Protein AF-A0AB73HXL3-F1 (afdb_monomer_lite)

Secondary structure (DSSP, 8-state):
-HHHHHHHHHHHHHHHHHHHHHHHHHHHHHHHHTT------HHHHHHHHHIIIIIHHHHHHHHHHHHHH-GGGHHHHHHHHHHHHHHHHHHHS-TTSTT--HHHHHHHHHHHHHHHHHHHHHHHHHHHHHHHHHHHHHH--

pLDDT: mean 83.86, std 10.93, range [50.44, 95.06]

Radius of gyration: 18.02 Å; chains: 1; bounding box: 45×29×57 Å

Sequence (141 aa):
MLLRNGLQVVLLGGLSSLALLVFYGVGHELALQQGRHLRGGVAWGLLVSALQLGWFPLLVLLQNAGALLWPLRRLQLALGSMVLFALPLLIFAPPWGNWSHPYRSAYLLCCAAAGIALSYAGQVLLQHWHTRRSGDRYMAS

Structure (mmCIF, N/CA/C/O backbone):
data_AF-A0AB73HXL3-F1
#
_entry.id   AF-A0AB73HXL3-F1
#
loop_
_atom_site.group_PDB
_atom_site.id
_atom_site.type_symbol
_atom_site.label_atom_id
_atom_site.label_alt_id
_atom_site.label_comp_id
_atom_site.label_asym_id
_atom_site.label_entity_id
_atom_site.label_seq_id
_atom_site.pdbx_PDB_ins_code
_atom_site.Cartn_x
_atom_site.Cartn_y
_atom_site.Cartn_z
_atom_site.occupancy
_atom_site.B_iso_or_equiv
_atom_site.auth_seq_id
_atom_site.auth_comp_id
_atom_site.auth_asym_id
_atom_site.auth_atom_id
_atom_site.pdbx_PDB_model_num
ATOM 1 N N . MET A 1 1 ? -6.906 -0.171 26.919 1.00 61.88 1 MET A N 1
ATOM 2 C CA . MET A 1 1 ? -7.517 -0.086 25.566 1.00 61.88 1 MET A CA 1
ATOM 3 C C . MET A 1 1 ? -6.553 0.477 24.521 1.00 61.88 1 MET A C 1
ATOM 5 O O . MET A 1 1 ? -6.415 -0.151 23.481 1.00 61.88 1 MET A O 1
ATOM 9 N N . LEU A 1 2 ? -5.835 1.572 24.808 1.00 68.69 2 LEU A N 1
ATOM 10 C CA . LEU A 1 2 ? -4.842 2.184 23.903 1.00 68.69 2 LEU A CA 1
ATOM 11 C C . LEU A 1 2 ? -3.769 1.216 23.371 1.00 68.69 2 LEU A C 1
ATOM 13 O O . LEU A 1 2 ? -3.595 1.129 22.162 1.00 68.69 2 LEU A O 1
ATOM 17 N N . LEU A 1 3 ? -3.126 0.428 24.242 1.00 78.75 3 LEU A N 1
ATOM 18 C CA . LEU A 1 3 ? -2.085 -0.530 23.832 1.00 78.75 3 LEU A CA 1
ATOM 19 C C . LEU A 1 3 ? -2.607 -1.598 22.850 1.00 78.75 3 LEU A C 1
ATOM 21 O O . LEU A 1 3 ? -1.955 -1.910 21.860 1.00 78.75 3 LEU A O 1
ATOM 25 N N . ARG A 1 4 ? -3.818 -2.123 23.091 1.00 81.44 4 ARG A N 1
ATOM 26 C CA . ARG A 1 4 ? -4.448 -3.138 22.228 1.00 81.44 4 ARG A CA 1
ATOM 27 C C . ARG A 1 4 ? -4.781 -2.571 20.850 1.00 81.44 4 ARG A C 1
ATOM 29 O O . ARG A 1 4 ? -4.521 -3.221 19.845 1.00 81.44 4 ARG A O 1
ATOM 36 N N . ASN A 1 5 ? -5.338 -1.363 20.814 1.00 82.81 5 ASN A N 1
ATOM 37 C CA . ASN A 1 5 ? -5.719 -0.703 19.569 1.00 82.81 5 ASN A CA 1
ATOM 38 C C . ASN A 1 5 ? -4.478 -0.286 18.765 1.00 82.81 5 ASN A C 1
ATOM 40 O O . ASN A 1 5 ? -4.446 -0.480 17.554 1.00 82.81 5 ASN A O 1
ATOM 44 N N . GLY A 1 6 ? -3.432 0.209 19.436 1.00 83.69 6 GLY A N 1
ATOM 45 C CA . GLY A 1 6 ? -2.146 0.516 18.808 1.00 83.69 6 GLY A CA 1
ATOM 46 C C . GLY A 1 6 ? -1.488 -0.724 18.201 1.00 83.69 6 GLY A C 1
ATOM 47 O O . GLY A 1 6 ? -1.073 -0.697 17.046 1.00 83.69 6 GLY A O 1
ATOM 48 N N . LEU A 1 7 ? -1.481 -1.847 18.925 1.00 88.12 7 LEU A N 1
ATOM 49 C CA . LEU A 1 7 ? -0.954 -3.110 18.408 1.00 88.12 7 LEU A CA 1
ATOM 50 C C . LEU A 1 7 ? -1.737 -3.603 17.180 1.00 88.12 7 LEU A C 1
ATOM 52 O O . LEU A 1 7 ? -1.132 -4.043 16.208 1.00 88.12 7 LEU A O 1
ATOM 56 N N . GLN A 1 8 ? -3.069 -3.490 17.183 1.00 86.69 8 GLN A N 1
ATOM 57 C CA . GLN A 1 8 ? -3.902 -3.848 16.027 1.00 86.69 8 GLN A CA 1
ATOM 58 C C . GLN A 1 8 ? -3.576 -2.998 14.791 1.00 86.69 8 GLN A C 1
ATOM 60 O O . GLN A 1 8 ? -3.467 -3.540 13.692 1.00 86.69 8 GLN A O 1
ATOM 65 N N . VAL A 1 9 ? -3.382 -1.688 14.969 1.00 88.62 9 VAL A N 1
ATOM 66 C CA . VAL A 1 9 ? -2.995 -0.761 13.892 1.00 88.62 9 VAL A CA 1
ATOM 67 C C . VAL A 1 9 ? -1.672 -1.177 13.259 1.00 88.62 9 VAL A C 1
ATOM 69 O O . VAL A 1 9 ? -1.582 -1.254 12.031 1.00 88.62 9 VAL A O 1
ATOM 72 N N . VAL A 1 10 ? -0.675 -1.484 14.093 1.00 90.12 10 VAL A N 1
ATOM 73 C CA . VAL A 1 10 ? 0.665 -1.880 13.646 1.00 90.12 10 VAL A CA 1
ATOM 74 C C . VAL A 1 10 ? 0.645 -3.252 12.981 1.00 90.12 10 VAL A C 1
ATOM 76 O O . VAL A 1 10 ? 1.227 -3.403 11.914 1.00 90.12 10 VAL A O 1
ATOM 79 N N . LEU A 1 11 ? -0.055 -4.241 13.546 1.00 91.56 11 LEU A N 1
ATOM 80 C CA . LEU A 1 11 ? -0.125 -5.588 12.970 1.00 91.56 11 LEU A CA 1
ATOM 81 C C . LEU A 1 11 ? -0.829 -5.596 11.611 1.00 91.56 11 LEU A C 1
ATOM 83 O O . LEU A 1 11 ? -0.308 -6.173 10.661 1.00 91.56 11 LEU A O 1
ATOM 87 N N . LEU A 1 12 ? -1.980 -4.927 11.490 1.00 89.56 12 LEU A N 1
ATOM 88 C CA . LEU A 1 12 ? -2.684 -4.816 10.209 1.00 89.56 12 LEU A CA 1
ATOM 89 C C . LEU A 1 12 ? -1.864 -4.031 9.180 1.00 89.56 12 LEU A C 1
ATOM 91 O O . LEU A 1 12 ? -1.809 -4.421 8.015 1.00 89.56 12 LEU A O 1
ATOM 95 N N . GLY A 1 13 ? -1.191 -2.960 9.612 1.00 88.88 13 GLY A N 1
ATOM 96 C CA . GLY A 1 13 ? -0.298 -2.181 8.754 1.00 88.88 13 GLY A CA 1
ATOM 97 C C . GLY A 1 13 ? 0.909 -2.984 8.277 1.00 88.88 13 GLY A C 1
ATOM 98 O O . GLY A 1 13 ? 1.241 -2.963 7.091 1.00 88.88 13 GLY A O 1
ATOM 99 N N . GLY A 1 14 ? 1.517 -3.756 9.176 1.00 89.81 14 GLY A N 1
ATOM 100 C CA . GLY A 1 14 ? 2.623 -4.657 8.874 1.00 89.81 14 GLY A CA 1
ATOM 101 C C . GLY A 1 14 ? 2.216 -5.761 7.902 1.00 89.81 14 GLY A C 1
ATOM 102 O O . GLY A 1 14 ? 2.892 -5.960 6.899 1.00 89.81 14 GLY A O 1
ATOM 103 N N . LEU A 1 15 ? 1.078 -6.423 8.135 1.00 92.25 15 LEU A N 1
ATOM 104 C CA . LEU A 1 15 ? 0.545 -7.458 7.238 1.00 92.25 15 LEU A CA 1
ATOM 105 C C . LEU A 1 15 ? 0.236 -6.910 5.843 1.00 92.25 15 LEU A C 1
ATOM 107 O O . LEU A 1 15 ? 0.570 -7.540 4.846 1.00 92.25 15 LEU A O 1
ATOM 111 N N . SER A 1 16 ? -0.363 -5.724 5.769 1.00 90.81 16 SER A N 1
ATOM 112 C CA . SER A 1 16 ? -0.634 -5.036 4.507 1.00 90.81 16 SER A CA 1
ATOM 113 C C . SER A 1 16 ? 0.655 -4.700 3.747 1.00 90.81 16 SER A C 1
ATOM 115 O O . SER A 1 16 ? 0.750 -4.940 2.544 1.00 90.81 16 SER A O 1
ATOM 117 N N . SER A 1 17 ? 1.675 -4.205 4.454 1.00 89.94 17 SER A N 1
ATOM 118 C CA . SER A 1 17 ? 2.981 -3.861 3.871 1.00 89.94 17 SER A CA 1
ATOM 119 C C . SER A 1 17 ? 3.738 -5.103 3.396 1.00 89.94 17 SER A C 1
ATOM 121 O O . SER A 1 17 ? 4.309 -5.106 2.307 1.00 89.94 17 SER A O 1
ATOM 123 N N . LEU A 1 18 ? 3.685 -6.190 4.171 1.00 91.94 18 LEU A N 1
ATOM 124 C CA . LEU A 1 18 ? 4.212 -7.492 3.767 1.00 91.94 18 LEU A CA 1
ATOM 125 C C . LEU A 1 18 ? 3.490 -8.028 2.532 1.00 91.94 18 LEU A C 1
ATOM 127 O O . LEU A 1 18 ? 4.147 -8.505 1.612 1.00 91.94 18 LEU A O 1
ATOM 131 N N . ALA A 1 19 ? 2.161 -7.915 2.474 1.00 91.06 19 ALA A N 1
ATOM 132 C CA . ALA A 1 19 ? 1.388 -8.342 1.313 1.00 91.06 19 ALA A CA 1
ATOM 133 C C . ALA A 1 19 ? 1.807 -7.578 0.050 1.00 91.06 19 ALA A C 1
ATOM 135 O O . ALA A 1 19 ? 2.033 -8.200 -0.985 1.00 91.06 19 ALA A O 1
ATOM 136 N N . LEU A 1 20 ? 1.993 -6.255 0.137 1.00 91.31 20 LEU A N 1
ATOM 137 C CA . LEU A 1 20 ? 2.521 -5.455 -0.972 1.00 91.31 20 LEU A CA 1
ATOM 138 C C . LEU A 1 20 ? 3.892 -5.968 -1.432 1.00 91.31 20 LEU A C 1
ATOM 140 O O . LEU A 1 20 ? 4.097 -6.169 -2.629 1.00 91.31 20 LEU A O 1
ATOM 144 N N . LEU A 1 21 ? 4.816 -6.177 -0.492 1.00 90.31 21 LEU A N 1
ATOM 145 C CA . LEU A 1 21 ? 6.190 -6.587 -0.785 1.00 90.31 21 LEU A CA 1
ATOM 146 C C . LEU A 1 21 ? 6.239 -7.979 -1.430 1.00 90.31 21 LEU A C 1
ATOM 148 O O . LEU A 1 21 ? 6.911 -8.169 -2.443 1.00 90.31 21 LEU A O 1
ATOM 152 N N . VAL A 1 22 ? 5.466 -8.928 -0.897 1.00 91.31 22 VAL A N 1
ATOM 153 C CA . VAL A 1 22 ? 5.365 -10.295 -1.422 1.00 91.31 22 VAL A CA 1
ATOM 154 C C . VAL A 1 22 ? 4.682 -10.311 -2.785 1.00 91.31 22 VAL A C 1
ATOM 156 O O . VAL A 1 22 ? 5.239 -10.868 -3.725 1.00 91.31 22 VAL A O 1
ATOM 159 N N . PHE A 1 23 ? 3.511 -9.686 -2.939 1.00 89.94 23 PHE A N 1
ATOM 160 C CA . PHE A 1 23 ? 2.806 -9.679 -4.224 1.00 89.94 23 PHE A CA 1
ATOM 161 C C . PHE A 1 23 ? 3.627 -8.996 -5.308 1.00 89.94 23 PHE A C 1
ATOM 163 O O . PHE A 1 23 ? 3.747 -9.523 -6.416 1.00 89.94 23 PHE A O 1
ATOM 170 N N . TYR A 1 24 ? 4.250 -7.861 -4.995 1.00 87.44 24 TYR A N 1
ATOM 171 C CA . TYR A 1 24 ? 5.100 -7.192 -5.965 1.00 87.44 24 TYR A CA 1
ATOM 172 C C . TYR A 1 24 ? 6.320 -8.049 -6.336 1.00 87.44 24 TYR A C 1
ATOM 174 O O . TYR A 1 24 ? 6.628 -8.180 -7.521 1.00 87.44 24 TYR A O 1
ATOM 182 N N . GLY A 1 25 ? 6.966 -8.683 -5.350 1.00 85.31 25 GLY A N 1
ATOM 183 C CA . GLY A 1 25 ? 8.099 -9.587 -5.564 1.00 85.31 25 GLY A CA 1
ATOM 184 C C . GLY A 1 25 ? 7.748 -10.801 -6.427 1.00 85.31 25 GLY A C 1
ATOM 185 O O . GLY A 1 25 ? 8.419 -11.058 -7.422 1.00 85.31 25 GLY A O 1
ATOM 186 N N . VAL A 1 26 ? 6.650 -11.499 -6.120 1.00 86.44 26 VAL A N 1
ATOM 187 C CA . VAL A 1 26 ? 6.189 -12.662 -6.900 1.00 86.44 26 VAL A CA 1
ATOM 188 C C . VAL A 1 26 ? 5.871 -12.269 -8.342 1.00 86.44 26 VAL A C 1
ATOM 190 O O . VAL A 1 26 ? 6.271 -12.963 -9.273 1.00 86.44 26 VAL A O 1
ATOM 193 N N . GLY A 1 27 ? 5.202 -11.133 -8.556 1.00 81.06 27 GLY A N 1
ATOM 194 C CA . GLY A 1 27 ? 4.944 -10.645 -9.913 1.00 81.06 27 GLY A CA 1
ATOM 195 C C . GLY A 1 27 ? 6.215 -10.293 -10.673 1.00 81.06 27 GLY A C 1
ATOM 196 O O . GLY A 1 27 ? 6.287 -10.522 -11.880 1.00 81.06 27 GLY A O 1
ATOM 197 N N . HIS A 1 28 ? 7.225 -9.771 -9.972 1.00 80.62 28 HIS A N 1
ATOM 198 C CA . HIS A 1 28 ? 8.533 -9.502 -10.556 1.00 80.62 28 HIS A CA 1
ATOM 199 C C . HIS A 1 28 ? 9.195 -10.779 -11.082 1.00 80.62 28 HIS A C 1
ATOM 201 O O . HIS A 1 28 ? 9.606 -10.813 -12.242 1.00 80.62 28 HIS A O 1
ATOM 207 N N . GLU A 1 29 ? 9.234 -11.829 -10.261 1.00 82.81 29 GLU A N 1
ATOM 208 C CA . GLU A 1 29 ? 9.793 -13.136 -10.627 1.00 82.81 29 GLU A CA 1
ATOM 209 C C . GLU A 1 29 ? 9.021 -13.794 -11.779 1.00 82.81 29 GLU A C 1
ATOM 211 O O . GLU A 1 29 ? 9.618 -14.250 -12.753 1.00 82.81 29 GLU A O 1
ATOM 216 N N . LEU A 1 30 ? 7.685 -13.771 -11.735 1.00 80.81 30 LEU A N 1
ATOM 217 C CA . LEU A 1 30 ? 6.849 -14.326 -12.805 1.00 80.81 30 LEU A CA 1
ATOM 218 C C . LEU A 1 30 ? 7.058 -13.605 -14.142 1.00 80.81 30 LEU A C 1
ATOM 220 O O . LEU A 1 30 ? 7.118 -14.244 -15.192 1.00 80.81 30 LEU A O 1
ATOM 224 N N . ALA A 1 31 ? 7.196 -12.279 -14.133 1.00 78.12 31 ALA A N 1
ATOM 225 C CA . ALA A 1 31 ? 7.465 -11.544 -15.365 1.00 78.12 31 ALA A CA 1
ATOM 226 C C . ALA A 1 31 ? 8.864 -11.832 -15.915 1.00 78.12 31 ALA A C 1
ATOM 228 O O . ALA A 1 31 ? 9.011 -11.961 -17.131 1.00 78.12 31 ALA A O 1
ATOM 229 N N . LEU A 1 32 ? 9.868 -11.977 -15.040 1.00 78.12 32 LEU A N 1
ATOM 230 C CA . LEU A 1 32 ? 11.217 -12.387 -15.435 1.00 78.12 32 LEU A CA 1
ATOM 231 C C . LEU A 1 32 ? 11.192 -13.753 -16.128 1.00 78.12 32 LEU A C 1
ATOM 233 O O . LEU A 1 32 ? 11.778 -13.895 -17.199 1.00 78.12 32 LEU A O 1
ATOM 237 N N . GLN A 1 33 ? 10.454 -14.721 -15.579 1.00 82.00 33 GLN A N 1
ATOM 238 C CA . GLN A 1 33 ? 10.268 -16.039 -16.199 1.00 82.00 33 GLN A CA 1
ATOM 239 C C . GLN A 1 33 ? 9.586 -15.962 -17.573 1.00 82.00 33 GLN A C 1
ATOM 241 O O . GLN A 1 33 ? 9.891 -16.754 -18.458 1.00 82.00 33 GLN A O 1
ATOM 246 N N . GLN A 1 34 ? 8.700 -14.986 -17.784 1.00 79.19 34 GLN A N 1
ATOM 247 C CA . GLN A 1 34 ? 8.028 -14.746 -19.066 1.00 79.19 34 GLN A CA 1
ATOM 248 C C . GLN A 1 34 ? 8.849 -13.884 -20.045 1.00 79.19 34 GLN A C 1
ATOM 250 O O . GLN A 1 34 ? 8.318 -13.443 -21.066 1.00 79.19 34 GLN A O 1
ATOM 255 N N . GLY A 1 35 ? 10.116 -13.582 -19.738 1.00 68.25 35 GLY A N 1
ATOM 256 C CA . GLY A 1 35 ? 10.963 -12.708 -20.559 1.00 68.25 35 GLY A CA 1
ATOM 257 C C . GLY A 1 35 ? 10.495 -11.248 -20.590 1.00 68.25 35 GLY A C 1
ATOM 258 O O . GLY A 1 35 ? 10.970 -10.451 -21.399 1.00 68.25 35 GLY A O 1
ATOM 259 N N . ARG A 1 36 ? 9.558 -10.865 -19.715 1.00 67.31 36 ARG A N 1
ATOM 260 C CA . ARG A 1 36 ? 9.092 -9.487 -19.577 1.00 67.31 36 ARG A CA 1
ATOM 261 C C . ARG A 1 36 ? 9.942 -8.766 -18.546 1.00 67.31 36 ARG A C 1
ATOM 263 O O . ARG A 1 36 ? 9.920 -9.062 -17.354 1.00 67.31 36 ARG A O 1
ATOM 270 N N . HIS A 1 37 ? 10.638 -7.726 -18.984 1.00 62.91 37 HIS A N 1
ATOM 271 C CA . HIS A 1 37 ? 11.336 -6.847 -18.059 1.00 62.91 37 HIS A CA 1
ATOM 272 C C . HIS A 1 37 ? 10.329 -5.963 -17.307 1.00 62.91 37 HIS A C 1
ATOM 274 O O . HIS A 1 37 ? 9.924 -4.911 -17.791 1.00 62.91 37 HIS A O 1
ATOM 280 N N . LEU A 1 38 ? 9.956 -6.347 -16.081 1.00 58.44 38 LEU A N 1
ATOM 281 C CA . LEU A 1 38 ? 9.388 -5.420 -15.085 1.00 58.44 38 LEU A CA 1
ATOM 282 C C . LEU A 1 38 ? 10.473 -4.509 -14.470 1.00 58.44 38 LEU A C 1
ATOM 284 O O . LEU A 1 38 ? 10.155 -3.566 -13.746 1.00 58.44 38 LEU A O 1
ATOM 288 N N . ARG A 1 39 ? 11.758 -4.772 -14.757 1.00 59.72 39 ARG A N 1
ATOM 289 C CA . ARG A 1 39 ? 12.892 -3.945 -14.328 1.00 59.72 39 ARG A CA 1
ATOM 290 C C . ARG A 1 39 ? 12.870 -2.610 -15.071 1.00 59.72 39 ARG A C 1
ATOM 292 O O . ARG A 1 39 ? 13.208 -2.528 -16.248 1.00 59.72 39 ARG A O 1
ATOM 299 N N . GLY A 1 40 ? 12.444 -1.560 -14.378 1.00 62.78 40 GLY A N 1
ATOM 300 C CA . GLY A 1 40 ? 12.870 -0.207 -14.722 1.00 62.78 40 GLY A CA 1
ATOM 301 C C . GLY A 1 40 ? 14.331 -0.004 -14.339 1.00 62.78 40 GLY A C 1
ATOM 302 O O . GLY A 1 40 ? 14.886 -0.789 -13.571 1.00 62.78 40 GLY A O 1
ATOM 303 N N . GLY A 1 41 ? 14.959 1.033 -14.893 1.00 75.06 41 GLY A N 1
ATOM 304 C CA . GLY A 1 41 ? 16.302 1.429 -14.475 1.00 75.06 41 GLY A CA 1
ATOM 305 C C . GLY A 1 41 ? 16.367 1.750 -12.976 1.00 75.06 41 GLY A C 1
ATOM 306 O O . GLY A 1 41 ? 15.355 1.743 -12.273 1.00 75.06 41 GLY A O 1
ATOM 307 N N . VAL A 1 42 ? 17.559 2.088 -12.487 1.00 77.75 42 VAL A N 1
ATOM 308 C CA . VAL A 1 42 ? 17.828 2.354 -11.059 1.00 77.75 42 VAL A CA 1
ATOM 309 C C . VAL A 1 42 ? 16.815 3.325 -10.432 1.00 77.75 42 VAL A C 1
ATOM 311 O O . VAL A 1 42 ? 16.336 3.082 -9.327 1.00 77.75 42 VAL A O 1
ATOM 314 N N . ALA A 1 43 ? 16.407 4.365 -11.167 1.00 80.88 43 ALA A N 1
ATOM 315 C CA . ALA A 1 43 ? 15.404 5.334 -10.720 1.00 80.88 43 ALA A CA 1
ATOM 316 C C . ALA A 1 43 ? 14.035 4.705 -10.383 1.00 80.88 43 ALA A C 1
ATOM 318 O O . ALA A 1 43 ? 13.416 5.075 -9.389 1.00 80.88 43 ALA A O 1
ATOM 319 N N . TRP A 1 44 ? 13.578 3.716 -11.162 1.00 83.56 44 TRP A N 1
ATOM 320 C CA . TRP A 1 44 ? 12.340 2.984 -10.871 1.00 83.56 44 TRP A CA 1
ATOM 321 C C . TRP A 1 44 ? 12.484 2.116 -9.623 1.00 83.56 44 TRP A C 1
ATOM 323 O O . TRP A 1 44 ? 11.585 2.091 -8.791 1.00 83.56 44 TRP A O 1
ATOM 333 N N . GLY A 1 45 ? 13.626 1.439 -9.470 1.00 83.44 45 GLY A N 1
ATOM 334 C CA . GLY A 1 45 ? 13.919 0.653 -8.271 1.00 83.44 45 GLY A CA 1
ATOM 335 C C . GLY A 1 45 ? 13.891 1.508 -7.004 1.00 83.44 45 GLY A C 1
ATOM 336 O O . GLY A 1 45 ? 13.238 1.139 -6.033 1.00 83.44 45 GLY A O 1
ATOM 337 N N . LEU A 1 46 ? 14.521 2.685 -7.036 1.00 86.81 46 LEU A N 1
ATOM 338 C CA . LEU A 1 46 ? 14.501 3.636 -5.920 1.00 86.81 46 LEU A CA 1
ATOM 339 C C . LEU A 1 46 ? 13.089 4.146 -5.614 1.00 86.81 46 LEU A C 1
ATOM 341 O O . LEU A 1 46 ? 12.702 4.180 -4.447 1.00 86.81 46 LEU A O 1
ATOM 345 N N . LEU A 1 47 ? 12.308 4.489 -6.645 1.00 88.44 47 LEU A N 1
ATOM 346 C CA . LEU A 1 47 ? 10.919 4.924 -6.482 1.00 88.44 47 LEU A CA 1
ATOM 347 C C . LEU A 1 47 ? 10.065 3.829 -5.828 1.00 88.44 47 LEU A C 1
ATOM 349 O O . LEU A 1 47 ? 9.356 4.097 -4.861 1.00 88.44 47 LEU A O 1
ATOM 353 N N . VAL A 1 48 ? 10.158 2.591 -6.318 1.00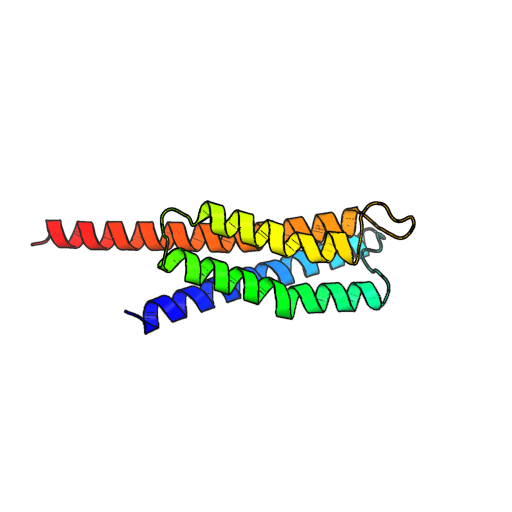 88.81 48 VAL A N 1
ATOM 354 C CA . VAL A 1 48 ? 9.420 1.446 -5.768 1.00 88.81 48 VAL A CA 1
ATOM 355 C C . VAL A 1 48 ? 9.824 1.184 -4.319 1.00 88.81 48 VAL A C 1
ATOM 357 O O . VAL A 1 48 ? 8.945 1.038 -3.475 1.00 88.81 48 VAL A O 1
ATOM 360 N N . SER A 1 49 ? 11.120 1.196 -4.001 1.00 90.38 49 SER A N 1
ATOM 361 C CA . SER A 1 49 ? 11.607 1.007 -2.629 1.00 90.38 49 SER A CA 1
ATOM 362 C C . SER A 1 49 ? 11.114 2.103 -1.684 1.00 90.38 49 SER A C 1
ATOM 364 O O . SER A 1 49 ? 10.638 1.798 -0.591 1.00 90.38 49 SER A O 1
ATOM 366 N N . ALA A 1 50 ? 11.157 3.373 -2.102 1.00 92.19 50 ALA A N 1
ATOM 367 C CA . ALA A 1 50 ? 10.637 4.490 -1.313 1.00 92.19 50 ALA A CA 1
ATOM 368 C C . ALA A 1 50 ? 9.123 4.360 -1.063 1.00 92.19 50 ALA A C 1
ATOM 370 O O . ALA A 1 50 ? 8.639 4.621 0.043 1.00 92.19 50 ALA A O 1
ATOM 371 N N . LEU A 1 51 ? 8.377 3.899 -2.070 1.00 91.94 51 LEU A N 1
ATOM 372 C CA . LEU A 1 51 ? 6.943 3.654 -1.954 1.00 91.94 51 LEU A CA 1
ATOM 373 C C . LEU A 1 51 ? 6.622 2.465 -1.043 1.00 91.94 51 LEU A C 1
ATOM 375 O O . LEU A 1 51 ? 5.718 2.574 -0.223 1.00 91.94 51 LEU A O 1
ATOM 379 N N . GLN A 1 52 ? 7.352 1.356 -1.151 1.00 90.25 52 GLN A N 1
ATOM 380 C CA . GLN A 1 52 ? 7.092 0.129 -0.390 1.00 90.25 52 GLN A CA 1
ATOM 381 C C . GLN A 1 52 ? 7.530 0.215 1.072 1.00 90.25 52 GLN A C 1
ATOM 383 O O . GLN A 1 52 ? 6.831 -0.296 1.941 1.00 90.25 52 GLN A O 1
ATOM 388 N N . LEU A 1 53 ? 8.678 0.840 1.347 1.00 90.25 53 LEU A N 1
ATOM 389 C CA . LEU A 1 53 ? 9.273 0.872 2.688 1.00 90.25 53 LEU A CA 1
ATOM 390 C C . LEU A 1 53 ? 8.915 2.135 3.475 1.00 90.25 53 LEU A C 1
ATOM 392 O O . LEU A 1 53 ? 8.977 2.123 4.701 1.00 90.25 53 LEU A O 1
ATOM 396 N N . GLY A 1 54 ? 8.546 3.219 2.789 1.00 91.56 54 GLY A N 1
ATOM 397 C CA . GLY A 1 54 ? 8.218 4.498 3.417 1.00 91.56 54 GLY A CA 1
ATOM 398 C C . GLY A 1 54 ? 6.748 4.866 3.265 1.00 91.56 54 GLY A C 1
ATOM 399 O O . GLY A 1 54 ? 5.993 4.880 4.237 1.00 91.56 54 GLY A O 1
ATOM 400 N N . TRP A 1 55 ? 6.337 5.174 2.033 1.00 94.00 55 TRP A N 1
ATOM 401 C CA . TRP A 1 55 ? 5.041 5.809 1.773 1.00 94.00 55 TRP A CA 1
ATOM 402 C C . TRP A 1 55 ? 3.847 4.904 2.087 1.00 94.00 55 TRP A C 1
ATOM 404 O O . TRP A 1 55 ? 2.925 5.307 2.793 1.00 94.00 55 TRP A O 1
ATOM 414 N N . PHE A 1 56 ? 3.865 3.665 1.599 1.00 94.50 56 PHE A N 1
ATOM 415 C CA . PHE A 1 56 ? 2.765 2.726 1.782 1.00 94.50 56 PHE A CA 1
ATOM 416 C C . PHE A 1 56 ? 2.531 2.352 3.255 1.00 94.50 56 PHE A C 1
ATOM 418 O O . PHE A 1 56 ? 1.395 2.502 3.710 1.00 94.50 56 PHE A O 1
ATOM 425 N N . PRO A 1 57 ? 3.553 1.953 4.043 1.00 93.56 57 PRO A N 1
ATOM 426 C CA . PRO A 1 57 ? 3.365 1.666 5.464 1.00 93.56 57 PRO A CA 1
ATOM 427 C C . PRO A 1 57 ? 2.784 2.859 6.226 1.00 93.56 57 PRO A C 1
ATOM 429 O O . PRO A 1 57 ? 1.867 2.687 7.029 1.00 93.56 57 PRO A O 1
ATOM 432 N N . LEU A 1 58 ? 3.258 4.077 5.936 1.00 94.50 58 LEU A N 1
ATOM 433 C CA . LEU A 1 58 ? 2.738 5.306 6.537 1.00 94.50 58 LEU A CA 1
ATOM 434 C C . LEU A 1 58 ? 1.249 5.503 6.221 1.00 94.50 58 LEU A C 1
ATOM 436 O O . LEU A 1 58 ? 0.453 5.746 7.128 1.00 94.50 58 LEU A O 1
ATOM 440 N N . LEU A 1 59 ? 0.853 5.351 4.955 1.00 94.62 59 LEU A N 1
ATOM 441 C CA . LEU A 1 59 ? -0.543 5.488 4.539 1.00 94.62 59 LEU A CA 1
ATOM 442 C C . LEU A 1 59 ? -1.454 4.453 5.201 1.00 94.62 59 LEU A C 1
ATOM 444 O O . LEU A 1 59 ? -2.539 4.805 5.665 1.00 94.62 59 LEU A O 1
ATOM 448 N N . VAL A 1 60 ? -1.022 3.194 5.288 1.00 93.44 60 VAL A N 1
ATOM 449 C CA . VAL A 1 60 ? -1.824 2.143 5.927 1.00 93.44 60 VAL A CA 1
ATOM 450 C C . VAL A 1 60 ? -1.917 2.363 7.439 1.00 93.44 60 VAL A C 1
ATOM 452 O O . VAL A 1 60 ? -2.985 2.164 8.019 1.00 93.44 60 VAL A O 1
ATOM 455 N N . LEU A 1 61 ? -0.851 2.833 8.093 1.00 93.62 61 LEU A N 1
ATOM 456 C CA . LEU A 1 61 ? -0.897 3.211 9.508 1.00 93.62 61 LEU A CA 1
ATOM 457 C C . LEU A 1 61 ? -1.883 4.357 9.752 1.00 93.62 61 LEU A C 1
ATOM 459 O O . LEU A 1 61 ? -2.703 4.260 10.665 1.00 93.62 61 LEU A O 1
ATOM 463 N N . LEU A 1 62 ? -1.859 5.401 8.920 1.00 93.56 62 LEU A N 1
ATOM 464 C CA . LEU A 1 62 ? -2.804 6.519 9.002 1.00 93.56 62 LEU A CA 1
ATOM 465 C C . LEU A 1 62 ? -4.244 6.072 8.733 1.00 93.56 62 LEU A C 1
ATOM 467 O O . LEU A 1 62 ? -5.151 6.464 9.466 1.00 93.56 62 LEU A O 1
ATOM 471 N N . GLN A 1 63 ? -4.462 5.204 7.743 1.00 93.25 63 GLN A N 1
ATOM 472 C CA . GLN A 1 63 ? -5.764 4.590 7.477 1.00 93.25 63 GLN A CA 1
ATOM 473 C C . GLN A 1 63 ? -6.264 3.802 8.695 1.00 93.25 63 GLN A C 1
ATOM 475 O O . GLN A 1 63 ? -7.425 3.931 9.083 1.00 93.25 63 GLN A O 1
ATOM 480 N N . ASN A 1 64 ? -5.403 2.989 9.307 1.00 92.12 64 ASN A N 1
ATOM 481 C CA . ASN A 1 64 ? -5.742 2.163 10.463 1.00 92.12 64 ASN A CA 1
ATOM 482 C C . ASN A 1 64 ? -6.006 3.007 11.714 1.00 92.12 64 ASN A C 1
ATOM 484 O O . ASN A 1 64 ? -6.979 2.761 12.423 1.00 92.12 64 ASN A O 1
ATOM 488 N N . ALA A 1 65 ? -5.191 4.030 11.966 1.00 91.62 65 ALA A N 1
ATOM 489 C CA . ALA A 1 65 ? -5.402 4.970 13.062 1.00 91.62 65 ALA A CA 1
ATOM 490 C C . ALA A 1 65 ? -6.691 5.783 12.859 1.00 91.62 65 ALA A C 1
ATOM 492 O O . ALA A 1 65 ? -7.518 5.885 13.765 1.00 91.62 65 ALA A O 1
ATOM 493 N N . GLY A 1 66 ? -6.917 6.292 11.647 1.00 90.44 66 GLY A N 1
ATOM 494 C CA . GLY A 1 66 ? -8.137 7.009 11.284 1.00 90.44 66 GLY A CA 1
ATOM 495 C C . GLY A 1 66 ? -9.390 6.141 11.407 1.00 90.44 66 GLY A C 1
ATOM 496 O O . GLY A 1 66 ? -10.427 6.627 11.845 1.00 90.44 66 GLY A O 1
ATOM 497 N N . ALA A 1 67 ? -9.300 4.845 11.103 1.00 89.56 67 ALA A N 1
ATOM 498 C CA . ALA A 1 67 ? -10.405 3.897 11.244 1.00 89.56 67 ALA A CA 1
ATOM 499 C C . ALA A 1 67 ? -10.849 3.667 12.699 1.00 89.56 67 ALA A C 1
ATOM 501 O O . ALA A 1 67 ? -12.002 3.276 12.926 1.00 89.56 67 ALA A O 1
ATOM 502 N N . LEU A 1 68 ? -9.954 3.899 13.668 1.00 87.12 68 LEU A N 1
ATOM 503 C CA . LEU A 1 68 ? -10.279 3.885 15.096 1.00 87.12 68 LEU A CA 1
ATOM 504 C C . LEU A 1 68 ? -11.030 5.154 15.515 1.00 87.12 68 LEU A C 1
ATOM 506 O O . LEU A 1 68 ? -11.957 5.064 16.315 1.00 87.12 68 LEU A O 1
ATOM 510 N N . LEU A 1 69 ? -10.639 6.312 14.975 1.00 88.44 69 LEU A N 1
ATOM 511 C CA . LEU A 1 69 ? -11.251 7.610 15.284 1.00 88.44 69 LEU A CA 1
ATOM 512 C C . LEU A 1 69 ? -12.601 7.799 14.576 1.00 88.44 69 LEU A C 1
ATOM 514 O O . LEU A 1 69 ? -13.547 8.318 15.162 1.00 88.44 69 LEU A O 1
ATOM 518 N N . TRP A 1 70 ? -12.709 7.341 13.326 1.00 88.06 70 TRP A N 1
ATOM 519 C CA . TRP A 1 70 ? -13.884 7.513 12.471 1.00 88.06 70 TRP A CA 1
ATOM 520 C C . TRP A 1 70 ? -14.327 6.180 11.851 1.00 88.06 70 TRP A C 1
ATOM 522 O O . TRP A 1 70 ? -14.119 5.940 10.656 1.00 88.06 70 TRP A O 1
ATOM 532 N N . PRO A 1 71 ? -14.993 5.302 12.623 1.00 83.94 71 PRO A N 1
ATOM 533 C CA . PRO A 1 71 ? -15.366 3.967 12.157 1.00 83.94 71 PRO A CA 1
ATOM 534 C C . PRO A 1 71 ? -16.337 3.978 10.965 1.00 83.94 71 PRO A C 1
ATOM 536 O O . PRO A 1 71 ? -16.304 3.066 10.144 1.00 83.94 71 PRO A O 1
ATOM 539 N N . LEU A 1 72 ? -17.152 5.026 10.816 1.00 88.06 72 LEU A N 1
ATOM 540 C CA . LEU A 1 72 ? -18.075 5.183 9.684 1.00 88.06 72 LEU A CA 1
ATOM 541 C C . LEU A 1 72 ? -17.366 5.583 8.378 1.00 88.06 72 LEU A C 1
ATOM 543 O O . LEU A 1 72 ? -17.915 5.393 7.297 1.00 88.06 72 LEU A O 1
ATOM 547 N N . ARG A 1 73 ? -16.138 6.118 8.452 1.00 90.81 73 ARG A N 1
ATOM 548 C CA . ARG A 1 73 ? -15.379 6.625 7.293 1.00 90.81 73 ARG A CA 1
ATOM 549 C C . ARG A 1 73 ? -14.268 5.683 6.826 1.00 90.81 73 ARG A C 1
ATOM 551 O O . ARG A 1 73 ? -13.449 6.069 6.001 1.00 90.81 73 ARG A O 1
ATOM 558 N N . ARG A 1 74 ? -14.237 4.434 7.299 1.00 89.62 74 ARG A N 1
ATOM 559 C CA . ARG A 1 74 ? -13.185 3.451 6.961 1.00 89.62 74 ARG A CA 1
ATOM 560 C C . ARG A 1 74 ? -12.985 3.254 5.463 1.00 89.62 74 ARG A C 1
ATOM 562 O O . ARG A 1 74 ? -11.850 3.211 5.003 1.00 89.62 74 ARG A O 1
ATOM 569 N N . LEU A 1 75 ? -14.083 3.177 4.711 1.00 90.94 75 LEU A N 1
ATOM 570 C CA . LEU A 1 75 ? -14.029 3.047 3.257 1.00 90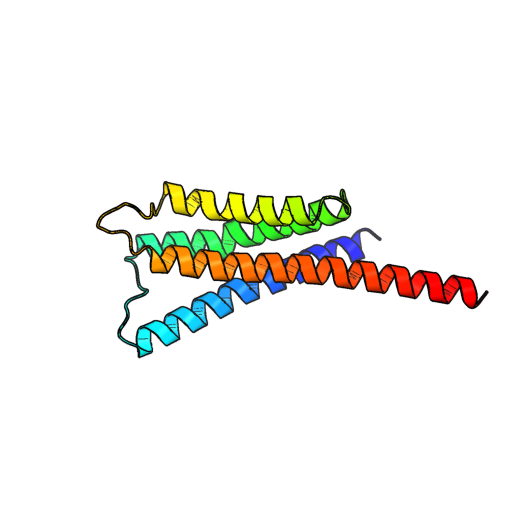.94 75 LEU A CA 1
ATOM 571 C C . LEU A 1 75 ? -13.426 4.300 2.606 1.00 90.94 75 LEU A C 1
ATOM 573 O O . LEU A 1 75 ? -12.560 4.186 1.748 1.00 90.94 75 LEU A O 1
ATOM 577 N N . GLN A 1 76 ? -13.832 5.493 3.051 1.00 93.81 76 GLN A N 1
ATOM 578 C CA . GLN A 1 76 ? -13.288 6.760 2.549 1.00 93.81 76 GLN A CA 1
ATOM 579 C C . GLN A 1 76 ? -11.793 6.894 2.857 1.00 93.81 76 GLN A C 1
ATOM 581 O O . GLN A 1 76 ? -11.040 7.364 2.014 1.00 93.81 76 GLN A O 1
ATOM 586 N N . LEU A 1 77 ? -11.352 6.435 4.032 1.00 92.25 77 LEU A N 1
ATOM 587 C CA . LEU A 1 77 ? -9.938 6.405 4.409 1.00 92.25 77 LEU A CA 1
ATOM 588 C C . LEU A 1 77 ? -9.130 5.425 3.547 1.00 92.25 77 LEU A C 1
ATOM 590 O O . LEU A 1 77 ? -8.016 5.757 3.161 1.00 92.25 77 LEU A O 1
ATOM 594 N N . ALA A 1 78 ? -9.689 4.257 3.213 1.00 91.56 78 ALA A N 1
ATOM 595 C CA . ALA A 1 78 ? -9.052 3.284 2.320 1.00 91.56 78 ALA A CA 1
ATOM 596 C C . ALA A 1 78 ? -8.973 3.784 0.865 1.00 91.56 78 ALA A C 1
ATOM 598 O O . ALA A 1 78 ? -7.961 3.623 0.190 1.00 91.56 78 ALA A O 1
ATOM 599 N N . LEU A 1 79 ? -10.025 4.440 0.372 1.00 93.56 79 LEU A N 1
ATOM 600 C CA . LEU A 1 79 ? -9.994 5.077 -0.946 1.00 93.56 79 LEU A CA 1
ATOM 601 C C . LEU A 1 79 ? -9.012 6.255 -0.963 1.00 93.56 79 LEU A C 1
ATOM 603 O O . LEU A 1 79 ? -8.240 6.401 -1.906 1.00 93.56 79 LEU A O 1
ATOM 607 N N . GLY A 1 80 ? -8.995 7.059 0.101 1.00 94.81 80 GLY A N 1
ATOM 608 C CA . GLY A 1 80 ? -8.062 8.170 0.266 1.00 94.81 80 GLY A CA 1
ATOM 609 C C . GLY A 1 80 ? -6.606 7.710 0.296 1.00 94.81 80 GLY A C 1
ATOM 610 O O . GLY A 1 80 ? -5.780 8.290 -0.404 1.00 94.81 80 GLY A O 1
ATOM 611 N N . SER A 1 81 ? -6.285 6.641 1.034 1.00 93.69 81 SER A N 1
ATOM 612 C CA . SER A 1 81 ? -4.932 6.069 1.050 1.00 93.69 81 SER A CA 1
ATOM 613 C C . SER A 1 81 ? -4.525 5.552 -0.328 1.00 93.69 81 SER A C 1
ATOM 615 O O . SER A 1 81 ? -3.400 5.799 -0.757 1.00 93.69 81 SER A O 1
ATOM 617 N N . MET A 1 82 ? -5.445 4.934 -1.073 1.00 94.31 82 MET A N 1
ATOM 618 C CA . MET A 1 82 ? -5.185 4.487 -2.442 1.00 94.31 82 MET A CA 1
ATOM 619 C C . MET A 1 82 ? -4.899 5.657 -3.395 1.00 94.31 82 MET A C 1
ATOM 621 O O . MET A 1 82 ? -3.939 5.611 -4.164 1.00 94.31 82 MET A O 1
ATOM 625 N N . VAL A 1 83 ? -5.686 6.735 -3.322 1.00 94.19 83 VAL A N 1
ATOM 626 C CA . VAL A 1 83 ? -5.460 7.948 -4.127 1.00 94.19 83 VAL A CA 1
ATOM 627 C C . VAL A 1 83 ? -4.111 8.582 -3.783 1.00 94.19 83 VAL A C 1
ATOM 629 O O . VAL A 1 83 ? -3.326 8.881 -4.681 1.00 94.19 83 VAL A O 1
ATOM 632 N N . LEU A 1 84 ? -3.798 8.729 -2.493 1.00 95.06 84 LEU A N 1
ATOM 633 C CA . LEU A 1 84 ? -2.517 9.276 -2.035 1.00 95.06 84 LEU A CA 1
ATOM 634 C C . LEU A 1 84 ? -1.326 8.395 -2.430 1.00 95.06 84 LEU A C 1
ATOM 636 O O . LEU A 1 84 ? -0.240 8.911 -2.688 1.00 95.06 84 LEU A O 1
ATOM 640 N N . PHE A 1 85 ? -1.511 7.078 -2.507 1.00 93.38 85 PHE A N 1
ATOM 641 C CA . PHE A 1 85 ? -0.489 6.167 -3.013 1.00 93.38 85 PHE A CA 1
ATOM 642 C C . PHE A 1 85 ? -0.277 6.316 -4.528 1.00 93.38 85 PHE A C 1
ATOM 644 O O . PHE A 1 85 ? 0.848 6.185 -5.009 1.00 93.38 85 PHE A O 1
ATOM 651 N N . ALA A 1 86 ? -1.329 6.628 -5.287 1.00 91.94 86 ALA A N 1
ATOM 652 C CA . ALA A 1 86 ? -1.244 6.817 -6.732 1.00 91.94 86 ALA A CA 1
ATOM 653 C C . ALA A 1 86 ? -0.573 8.141 -7.144 1.00 91.94 86 ALA A C 1
ATOM 655 O O . ALA A 1 86 ? 0.050 8.200 -8.204 1.00 91.94 86 ALA A O 1
ATOM 656 N N . LEU A 1 87 ? -0.656 9.192 -6.318 1.00 91.94 87 LEU A N 1
ATOM 657 C CA . LEU A 1 87 ? -0.117 10.521 -6.644 1.00 91.94 87 LEU A CA 1
ATOM 658 C C . LEU A 1 87 ? 1.383 10.521 -7.000 1.00 91.94 87 LEU A C 1
ATOM 660 O O . LEU A 1 87 ? 1.722 11.042 -8.064 1.00 91.94 87 LEU A O 1
ATOM 664 N N . PRO A 1 88 ? 2.293 9.918 -6.207 1.00 88.44 88 PRO A N 1
ATOM 665 C CA . PRO A 1 88 ? 3.704 9.846 -6.583 1.00 88.44 88 PRO A CA 1
ATOM 666 C C . PRO A 1 88 ? 3.934 9.148 -7.925 1.00 88.44 88 PRO A C 1
ATOM 668 O O . PRO A 1 88 ? 4.818 9.546 -8.677 1.00 88.44 88 PRO A O 1
ATOM 671 N N . LEU A 1 89 ? 3.133 8.130 -8.257 1.00 86.19 89 LEU A N 1
ATOM 672 C CA . LEU A 1 89 ? 3.251 7.434 -9.537 1.00 86.19 89 LEU A CA 1
ATOM 673 C C . LEU A 1 89 ? 2.825 8.329 -10.700 1.00 86.19 89 LEU A C 1
ATOM 675 O O . LEU A 1 89 ? 3.492 8.329 -11.726 1.00 86.19 89 LEU A O 1
ATOM 679 N N . LEU A 1 90 ? 1.779 9.138 -10.535 1.00 84.69 90 LEU A N 1
ATOM 680 C CA . LEU A 1 90 ? 1.363 10.102 -11.557 1.00 84.69 90 LEU A CA 1
ATOM 681 C C . LEU A 1 90 ? 2.405 11.207 -11.783 1.00 84.69 90 LEU A C 1
ATOM 683 O O . LEU A 1 90 ? 2.578 11.647 -12.916 1.00 84.69 90 LEU A O 1
ATOM 687 N N . ILE A 1 91 ? 3.104 11.636 -10.727 1.00 85.00 91 ILE A N 1
ATOM 688 C CA . ILE A 1 91 ? 4.094 12.722 -10.787 1.00 85.00 91 ILE A CA 1
ATOM 689 C C . ILE A 1 91 ? 5.444 12.224 -11.319 1.00 85.00 91 ILE A C 1
ATOM 691 O O . ILE A 1 91 ? 6.011 12.821 -12.231 1.00 85.00 91 ILE A O 1
ATOM 695 N N . PHE A 1 92 ? 5.972 11.135 -10.751 1.00 82.00 92 PHE A N 1
ATOM 696 C CA . PHE A 1 92 ? 7.341 10.667 -11.009 1.00 82.00 92 PHE A CA 1
ATOM 697 C C . PHE A 1 92 ? 7.429 9.545 -12.047 1.00 82.00 92 PHE A C 1
ATOM 699 O O . PHE A 1 92 ? 8.511 9.271 -12.564 1.00 82.00 92 PHE A O 1
ATOM 706 N N . ALA A 1 93 ? 6.314 8.886 -12.359 1.00 75.75 93 ALA A N 1
ATOM 707 C CA . ALA A 1 93 ? 6.245 7.815 -13.349 1.00 75.75 93 ALA A CA 1
ATOM 708 C C . ALA A 1 93 ? 4.977 7.930 -14.220 1.00 75.75 93 ALA A C 1
ATOM 710 O O . ALA A 1 93 ? 4.189 6.977 -14.288 1.00 75.75 93 ALA A O 1
ATOM 711 N N . PRO A 1 94 ? 4.755 9.088 -14.878 1.00 73.06 94 PRO A N 1
ATOM 712 C CA . PRO A 1 94 ? 3.520 9.355 -15.599 1.00 73.06 94 PRO A CA 1
ATOM 713 C C . PRO A 1 94 ? 3.284 8.296 -16.687 1.00 73.06 94 PRO A C 1
ATOM 715 O O . PRO A 1 94 ? 4.203 7.999 -17.453 1.00 73.06 94 PRO A O 1
ATOM 718 N N . PRO A 1 95 ? 2.058 7.755 -16.813 1.00 66.81 95 PRO A N 1
ATOM 719 C CA . PRO A 1 95 ? 1.738 6.669 -17.746 1.00 66.81 95 PRO A CA 1
ATOM 720 C C . PRO A 1 95 ? 1.725 7.093 -19.225 1.00 66.81 95 PRO A C 1
ATOM 722 O O . PRO A 1 95 ? 1.466 6.265 -20.094 1.00 66.81 95 PRO A O 1
ATOM 725 N N . TRP A 1 96 ? 1.967 8.375 -19.512 1.00 68.69 96 TRP A N 1
ATOM 726 C CA . TRP A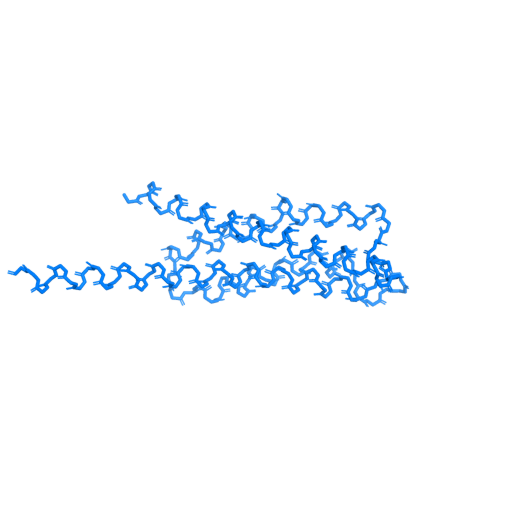 1 96 ? 1.918 8.959 -20.857 1.00 68.69 96 TRP A CA 1
ATOM 727 C C . TRP A 1 96 ? 3.303 9.238 -21.455 1.00 68.69 96 TRP A C 1
ATOM 729 O O . TRP A 1 96 ? 3.402 9.738 -22.572 1.00 68.69 96 TRP A O 1
ATOM 739 N N . GLY A 1 97 ? 4.388 8.952 -20.728 1.00 60.25 97 GLY A N 1
ATOM 740 C CA . GLY A 1 97 ? 5.743 9.124 -21.254 1.00 60.25 97 GLY A CA 1
ATOM 741 C C . GLY A 1 97 ? 6.149 7.969 -22.175 1.00 60.25 97 GLY A C 1
ATOM 742 O O . GLY A 1 97 ? 5.868 6.815 -21.860 1.00 60.25 97 GLY A O 1
ATOM 743 N N . ASN A 1 98 ? 6.907 8.241 -23.244 1.00 57.75 98 ASN A N 1
ATOM 744 C CA . ASN A 1 98 ? 7.471 7.209 -24.144 1.00 57.75 98 ASN A CA 1
ATOM 745 C C . ASN A 1 98 ? 8.363 6.166 -23.435 1.00 57.75 98 ASN A C 1
ATOM 747 O O . ASN A 1 98 ? 8.627 5.097 -23.974 1.00 57.75 98 ASN A O 1
ATOM 751 N N . TRP A 1 99 ? 8.825 6.480 -22.225 1.00 54.34 99 TRP A N 1
ATOM 752 C CA . TRP A 1 99 ? 9.665 5.633 -21.370 1.00 54.34 99 TRP A CA 1
ATOM 753 C C . TRP A 1 99 ? 8.852 4.930 -20.274 1.00 54.34 99 TRP A C 1
ATOM 755 O O . TRP A 1 99 ? 9.383 4.138 -19.492 1.00 54.34 99 TRP A O 1
ATOM 765 N N . SER A 1 100 ? 7.563 5.261 -20.178 1.00 57.75 100 SER A N 1
ATOM 766 C CA . SER A 1 100 ? 6.660 4.719 -19.182 1.00 57.75 100 SER A CA 1
ATOM 767 C C . SER A 1 100 ? 6.156 3.367 -19.659 1.00 57.75 100 SER A C 1
ATOM 769 O O . SER A 1 100 ? 5.648 3.196 -20.764 1.00 57.75 100 SER A O 1
ATOM 771 N N . HIS A 1 101 ? 6.332 2.370 -18.810 1.00 70.00 101 HIS A N 1
ATOM 772 C CA . HIS A 1 101 ? 5.723 1.071 -19.000 1.00 70.00 101 HIS A CA 1
ATOM 773 C C . HIS A 1 101 ? 4.469 1.048 -18.122 1.00 70.00 101 HIS A C 1
ATOM 775 O O . HIS A 1 101 ? 4.582 0.696 -16.945 1.00 70.00 101 HIS A O 1
ATOM 781 N N . PRO A 1 102 ? 3.288 1.446 -18.642 1.00 71.56 102 PRO A N 1
ATOM 782 C CA . PRO A 1 102 ? 2.083 1.664 -17.833 1.00 71.56 102 PRO A CA 1
ATOM 783 C C . PRO A 1 102 ? 1.638 0.404 -17.084 1.00 71.56 102 PRO A C 1
ATOM 785 O O . PRO A 1 102 ? 1.041 0.484 -16.015 1.00 71.56 102 PRO A O 1
ATOM 788 N N . TYR A 1 103 ? 2.001 -0.779 -17.586 1.00 76.81 103 TYR A N 1
ATOM 789 C CA . TYR A 1 103 ? 1.754 -2.043 -16.898 1.00 76.81 103 TYR A CA 1
ATOM 790 C C . TYR A 1 103 ? 2.515 -2.173 -15.564 1.00 76.81 103 TYR A C 1
ATOM 792 O O . TYR A 1 103 ? 2.040 -2.865 -14.670 1.00 76.81 103 TYR A O 1
ATOM 800 N N . ARG A 1 104 ? 3.668 -1.507 -15.387 1.00 80.50 104 ARG A N 1
ATOM 801 C CA . ARG A 1 104 ? 4.465 -1.555 -14.144 1.00 80.50 104 ARG A CA 1
ATOM 802 C C . ARG A 1 104 ? 3.808 -0.762 -13.024 1.00 80.50 104 ARG A C 1
ATOM 804 O O . ARG A 1 104 ? 3.692 -1.258 -11.905 1.00 80.50 104 ARG A O 1
ATOM 811 N N . SER A 1 105 ? 3.372 0.458 -13.334 1.00 83.75 105 SER A N 1
ATOM 812 C CA . SER A 1 105 ? 2.639 1.304 -12.392 1.00 83.75 105 SER A CA 1
ATOM 813 C C . SER A 1 105 ? 1.268 0.711 -12.084 1.00 83.75 105 SER A C 1
ATOM 815 O O . SER A 1 105 ? 0.903 0.640 -10.915 1.00 83.75 105 SER A O 1
ATOM 817 N N . ALA A 1 106 ? 0.556 0.189 -13.088 1.00 86.81 106 ALA A N 1
ATOM 818 C CA . ALA A 1 106 ? -0.705 -0.521 -12.883 1.00 86.81 106 ALA A CA 1
ATOM 819 C C . ALA A 1 106 ? -0.539 -1.738 -11.960 1.00 86.81 106 ALA A C 1
ATOM 821 O O . ALA A 1 106 ? -1.311 -1.894 -11.019 1.00 86.81 106 ALA A O 1
ATOM 822 N N . TYR A 1 107 ? 0.498 -2.558 -12.166 1.00 88.19 107 TYR A N 1
ATOM 823 C CA . TYR A 1 107 ? 0.761 -3.710 -11.303 1.00 88.19 107 TYR A CA 1
ATOM 824 C C . TYR A 1 107 ? 1.036 -3.295 -9.852 1.00 88.19 107 TYR A C 1
ATOM 826 O O . TYR A 1 107 ? 0.421 -3.827 -8.929 1.00 88.19 107 TYR A O 1
ATOM 834 N N . LEU A 1 108 ? 1.897 -2.293 -9.643 1.00 89.44 108 LEU A N 1
ATOM 835 C CA . LEU A 1 108 ? 2.189 -1.770 -8.307 1.00 89.44 108 LEU A CA 1
ATOM 836 C C . LEU A 1 108 ? 0.933 -1.201 -7.624 1.00 89.44 108 LEU A C 1
ATOM 838 O O . LEU A 1 108 ? 0.723 -1.443 -6.437 1.00 89.44 108 LEU A O 1
ATOM 842 N N . LEU A 1 109 ? 0.080 -0.493 -8.372 1.00 91.56 109 LEU A N 1
ATOM 843 C CA . LEU A 1 109 ? -1.213 -0.003 -7.890 1.00 91.56 109 LEU A CA 1
ATOM 844 C C . LEU A 1 109 ? -2.142 -1.157 -7.497 1.00 91.56 109 LEU A C 1
ATOM 846 O O . LEU A 1 109 ? -2.762 -1.092 -6.440 1.00 91.56 109 LEU A O 1
ATOM 850 N N . CYS A 1 110 ? -2.216 -2.229 -8.287 1.00 91.94 110 CYS A N 1
ATOM 851 C CA . CYS A 1 110 ? -3.001 -3.414 -7.937 1.00 91.94 110 CYS A CA 1
ATOM 852 C C . CYS A 1 110 ? -2.495 -4.071 -6.646 1.00 91.94 110 CYS A C 1
ATOM 854 O O . CYS A 1 110 ? -3.301 -4.411 -5.779 1.00 91.94 110 CYS A O 1
ATOM 856 N N . CYS A 1 111 ? -1.177 -4.208 -6.473 1.00 93.00 111 CYS A N 1
ATOM 857 C CA . CYS A 1 111 ? -0.608 -4.753 -5.239 1.00 93.00 111 CYS A CA 1
ATOM 858 C C . CYS A 1 111 ? -0.908 -3.853 -4.029 1.00 93.00 111 CYS A C 1
ATOM 860 O O . CYS A 1 111 ? -1.265 -4.354 -2.962 1.00 93.00 111 CYS A O 1
ATOM 862 N N . ALA A 1 112 ? -0.815 -2.531 -4.191 1.00 93.06 112 ALA A N 1
ATOM 863 C CA . ALA A 1 112 ? -1.142 -1.576 -3.135 1.00 93.06 112 ALA A CA 1
ATOM 864 C C . ALA A 1 112 ? -2.632 -1.613 -2.773 1.00 93.06 112 ALA A C 1
ATOM 866 O O . ALA A 1 112 ? -2.975 -1.660 -1.592 1.00 93.06 112 ALA A O 1
ATOM 867 N N . ALA A 1 113 ? -3.513 -1.683 -3.774 1.00 94.00 113 ALA A N 1
ATOM 868 C CA . ALA A 1 113 ? -4.947 -1.844 -3.574 1.00 94.00 113 ALA A CA 1
ATOM 869 C C . ALA A 1 113 ? -5.264 -3.132 -2.803 1.00 94.00 113 ALA A C 1
ATOM 871 O O . ALA A 1 113 ? -6.057 -3.097 -1.864 1.00 94.00 113 ALA A O 1
ATOM 872 N N . ALA A 1 114 ? -4.609 -4.248 -3.141 1.00 93.25 114 ALA A N 1
ATOM 873 C CA . ALA A 1 114 ? -4.767 -5.511 -2.424 1.00 93.25 114 ALA A CA 1
ATOM 874 C C . ALA A 1 114 ? -4.333 -5.392 -0.955 1.00 93.25 114 ALA A C 1
ATOM 876 O O . ALA A 1 114 ? -5.061 -5.827 -0.063 1.00 93.25 114 ALA A O 1
ATOM 877 N N . GLY A 1 115 ? -3.194 -4.750 -0.680 1.00 93.19 115 GLY A N 1
ATOM 878 C CA . GLY A 1 115 ? -2.741 -4.499 0.689 1.00 93.19 115 GLY A CA 1
ATOM 879 C C . GLY A 1 115 ? -3.701 -3.596 1.475 1.00 93.19 115 GLY A C 1
ATOM 880 O O . GLY A 1 115 ? -4.052 -3.907 2.619 1.00 93.19 115 GLY A O 1
ATOM 881 N N . ILE A 1 116 ? -4.170 -2.498 0.882 1.00 92.88 116 ILE A N 1
ATOM 882 C CA . ILE A 1 116 ? -5.127 -1.568 1.508 1.00 92.88 116 ILE A CA 1
ATOM 883 C C . ILE A 1 116 ? -6.463 -2.265 1.792 1.00 92.88 116 ILE A C 1
ATOM 885 O O . ILE A 1 116 ? -7.015 -2.118 2.888 1.00 92.88 116 ILE A O 1
ATOM 889 N N . ALA A 1 117 ? -6.956 -3.059 0.838 1.00 92.69 117 ALA A N 1
ATOM 890 C CA . ALA A 1 117 ? -8.170 -3.856 0.977 1.00 92.69 117 ALA A CA 1
ATOM 891 C C . ALA A 1 117 ? -8.029 -4.915 2.077 1.00 92.69 117 ALA A C 1
ATOM 893 O O . ALA A 1 117 ? -8.949 -5.079 2.877 1.00 92.69 117 ALA A O 1
ATOM 894 N N . LEU A 1 118 ? -6.871 -5.576 2.176 1.00 92.69 118 LEU A N 1
ATOM 895 C CA . LEU A 1 118 ? -6.572 -6.523 3.252 1.00 92.69 118 LEU A CA 1
ATOM 896 C C . LEU A 1 118 ? -6.634 -5.838 4.624 1.00 92.69 118 LEU A C 1
ATOM 898 O O . LEU A 1 118 ? -7.263 -6.358 5.547 1.00 92.69 118 LEU A O 1
ATOM 902 N N . SER A 1 119 ? -6.042 -4.646 4.749 1.00 92.19 119 SER A N 1
ATOM 903 C CA . SER A 1 119 ? -6.090 -3.873 5.995 1.00 92.19 119 SER A CA 1
ATOM 904 C C . SER A 1 119 ? -7.525 -3.472 6.350 1.00 92.19 119 SER A C 1
ATOM 906 O O . SER A 1 119 ? -7.964 -3.661 7.484 1.00 92.19 119 SER A O 1
ATOM 908 N N . TYR A 1 120 ? -8.295 -2.985 5.372 1.00 92.19 120 TYR A N 1
ATOM 909 C CA . TYR A 1 120 ? -9.711 -2.654 5.543 1.00 92.19 120 TYR A CA 1
ATOM 910 C C . TYR A 1 120 ? -10.545 -3.870 5.982 1.00 92.19 120 TYR A C 1
ATOM 912 O O . TYR A 1 120 ? -11.277 -3.791 6.970 1.00 92.19 120 TYR A O 1
ATOM 920 N N . ALA A 1 121 ? -10.398 -5.012 5.308 1.00 92.31 121 ALA A N 1
ATOM 921 C CA . ALA A 1 121 ? -11.098 -6.246 5.656 1.00 92.31 121 ALA A CA 1
ATOM 922 C C . ALA A 1 121 ? -10.760 -6.699 7.085 1.00 92.31 121 ALA A C 1
ATOM 924 O O . ALA A 1 121 ? -11.659 -7.045 7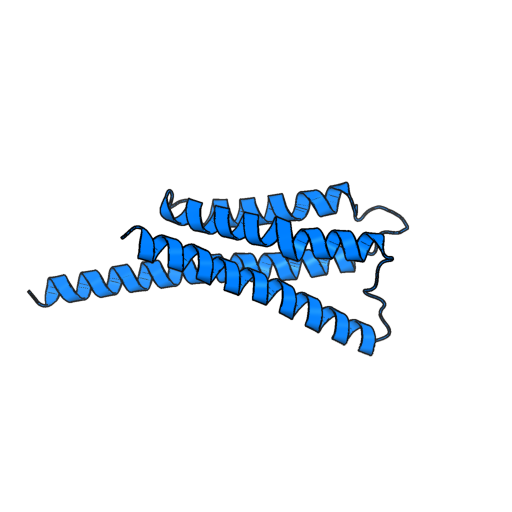.854 1.00 92.31 121 ALA A O 1
ATOM 925 N N . GLY A 1 122 ? -9.485 -6.611 7.481 1.00 90.38 122 GLY A N 1
ATOM 926 C CA . GLY A 1 122 ? -9.040 -6.894 8.845 1.00 90.38 122 GLY A CA 1
ATOM 927 C C . GLY A 1 122 ? -9.710 -5.999 9.892 1.00 90.38 122 GLY A C 1
ATOM 928 O O . GLY A 1 122 ? -10.174 -6.495 10.921 1.00 90.38 122 GLY A O 1
ATOM 929 N N . GLN A 1 123 ? -9.850 -4.697 9.623 1.00 89.56 123 GLN A N 1
ATOM 930 C CA . GLN A 1 123 ? -10.569 -3.775 10.515 1.00 89.56 123 GLN A CA 1
ATOM 931 C C . GLN A 1 123 ? -12.052 -4.143 10.666 1.00 89.56 123 GLN A C 1
ATOM 933 O O . GLN A 1 123 ? -12.604 -4.080 11.771 1.00 89.56 123 GLN A O 1
ATOM 938 N N . VAL A 1 124 ? -12.719 -4.491 9.561 1.00 88.50 124 VAL A N 1
ATOM 939 C CA . VAL A 1 124 ? -14.143 -4.865 9.553 1.00 88.50 124 VAL A CA 1
ATOM 940 C C . VAL A 1 124 ? -14.356 -6.162 10.333 1.00 88.50 124 VAL A C 1
ATOM 942 O O . VAL A 1 124 ? -15.208 -6.207 11.221 1.00 88.50 124 VAL A O 1
ATOM 945 N N . LEU A 1 125 ? -13.530 -7.180 10.079 1.00 89.44 125 LEU A N 1
ATOM 946 C CA . LEU A 1 125 ? -13.574 -8.460 10.787 1.00 89.44 125 LEU A CA 1
ATOM 947 C C . LEU A 1 125 ? -13.356 -8.291 12.292 1.00 89.44 125 LEU A C 1
ATOM 949 O O . LEU A 1 125 ? -14.113 -8.845 13.089 1.00 89.44 125 LEU A O 1
ATOM 953 N N . LEU A 1 126 ? -12.372 -7.484 12.697 1.00 86.19 126 LEU A N 1
ATOM 954 C CA . LEU A 1 126 ? -12.106 -7.222 14.113 1.00 86.19 126 LEU A CA 1
ATOM 955 C C . LEU A 1 126 ? -13.264 -6.492 14.798 1.00 86.19 126 LEU A C 1
ATOM 957 O O . LEU A 1 126 ? -13.606 -6.823 15.934 1.00 86.19 126 LEU A O 1
ATOM 961 N N . GLN A 1 127 ? -13.898 -5.528 14.126 1.00 85.19 127 GLN A N 1
ATOM 962 C CA . GLN A 1 127 ? -15.079 -4.855 14.674 1.00 85.19 127 GLN A CA 1
ATOM 963 C C . GLN A 1 127 ? -16.255 -5.827 14.832 1.00 85.19 127 GLN A C 1
ATOM 965 O O . GLN A 1 127 ? -16.918 -5.826 15.873 1.00 85.19 127 GLN A O 1
ATOM 970 N N . HIS A 1 128 ? -16.501 -6.673 13.832 1.00 85.38 128 HIS A N 1
ATOM 971 C CA . HIS A 1 128 ? -17.570 -7.672 13.880 1.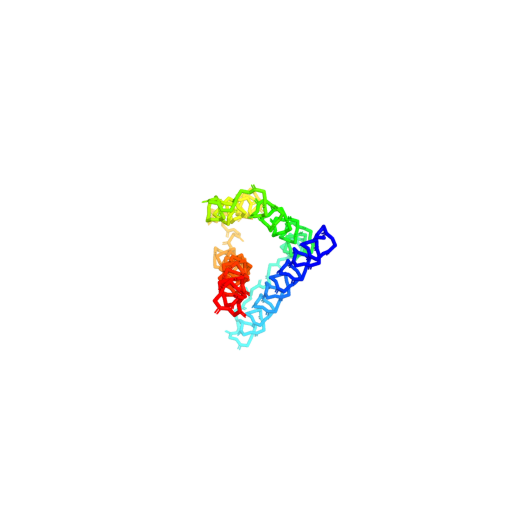00 85.38 128 HIS A CA 1
ATOM 972 C C . HIS A 1 128 ? -17.341 -8.700 14.990 1.00 85.38 128 HIS A C 1
ATOM 974 O O . HIS A 1 128 ? -18.249 -9.062 15.733 1.00 85.38 128 HIS A O 1
ATOM 980 N N . TRP A 1 129 ? -16.093 -9.124 15.169 1.00 84.69 129 TRP A N 1
ATOM 981 C CA . TRP A 1 129 ? -15.732 -10.038 16.243 1.00 84.69 129 TRP A CA 1
ATOM 982 C C . TRP A 1 129 ? -15.902 -9.401 17.625 1.00 84.69 129 TRP A C 1
ATOM 984 O O . TRP A 1 129 ? -16.453 -10.025 18.530 1.00 84.69 129 TRP A O 1
ATOM 994 N N . HIS A 1 130 ? -15.491 -8.141 17.796 1.00 82.56 130 HIS A N 1
ATOM 995 C CA . HIS A 1 130 ? -15.678 -7.421 19.057 1.00 82.56 130 HIS A CA 1
ATOM 996 C C . HIS A 1 130 ? -17.151 -7.195 19.406 1.00 82.56 130 HIS A C 1
ATOM 998 O O . HIS A 1 130 ? -17.511 -7.331 20.571 1.00 82.56 130 HIS A O 1
ATOM 1004 N N . THR A 1 131 ? -17.999 -6.881 18.427 1.00 80.75 131 THR A N 1
ATOM 1005 C CA . THR A 1 131 ? -19.441 -6.681 18.650 1.00 80.75 131 THR A CA 1
ATOM 1006 C C . THR A 1 131 ? -20.145 -7.980 19.039 1.00 80.75 131 THR A C 1
ATOM 1008 O O . THR A 1 131 ? -20.861 -7.985 20.040 1.00 80.75 131 THR A O 1
ATOM 1011 N N . ARG A 1 132 ? -19.864 -9.100 18.355 1.00 81.19 132 ARG A N 1
ATOM 1012 C CA . ARG A 1 132 ? -20.386 -10.428 18.737 1.00 81.19 132 ARG A CA 1
ATOM 1013 C C . ARG A 1 132 ? -20.003 -10.819 20.163 1.00 81.19 132 ARG A C 1
ATOM 1015 O O . ARG A 1 132 ? -20.865 -11.146 20.968 1.00 81.19 132 ARG A O 1
ATOM 1022 N N . ARG A 1 133 ? -18.719 -10.686 20.511 1.00 77.81 133 ARG A N 1
ATOM 1023 C CA . ARG A 1 133 ? -18.200 -11.078 21.833 1.00 77.81 133 ARG A CA 1
ATOM 1024 C C . ARG A 1 133 ? -18.733 -10.235 22.991 1.00 77.81 133 ARG A C 1
ATOM 1026 O O . ARG A 1 133 ? -18.630 -10.660 24.139 1.00 77.81 133 ARG A O 1
ATOM 1033 N N . SER A 1 134 ? -19.192 -9.019 22.709 1.00 74.44 134 SER A N 1
ATOM 1034 C CA . SER A 1 134 ? -19.875 -8.178 23.691 1.00 74.44 134 SER A CA 1
ATOM 1035 C C . SER A 1 134 ? -21.333 -8.606 23.836 1.00 74.44 134 SER A C 1
ATOM 1037 O O . SER A 1 134 ? -21.788 -8.749 24.963 1.00 74.44 134 SER A O 1
ATOM 1039 N N . GLY A 1 135 ? -22.031 -8.885 22.728 1.00 70.75 135 GLY A N 1
ATOM 1040 C CA . GLY A 1 135 ? -23.412 -9.385 22.735 1.00 70.75 135 GLY A CA 1
ATOM 1041 C C . GLY A 1 135 ? -23.580 -10.698 23.506 1.00 70.75 135 GLY A C 1
ATOM 1042 O O . GLY A 1 135 ? -24.467 -10.791 24.348 1.00 70.75 135 GLY A O 1
ATOM 1043 N N . ASP A 1 136 ? -22.667 -11.655 23.316 1.00 66.12 136 ASP A N 1
ATOM 1044 C CA . ASP A 1 136 ? -22.694 -12.940 24.035 1.00 66.12 136 ASP 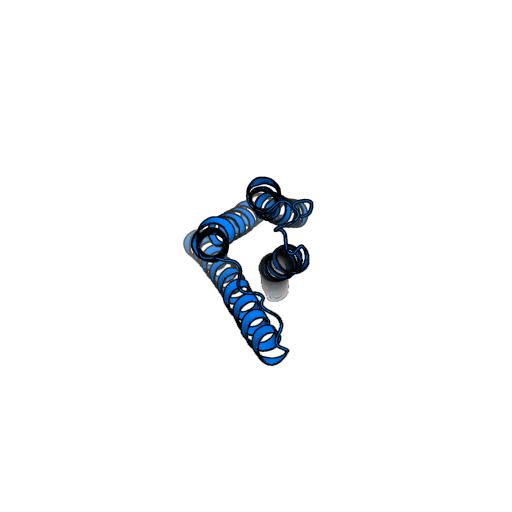A CA 1
ATOM 1045 C C . ASP A 1 136 ? -22.546 -12.775 25.557 1.00 66.12 136 ASP A C 1
ATOM 1047 O O . ASP A 1 136 ? -23.099 -13.554 26.327 1.00 66.12 136 ASP A O 1
ATOM 1051 N N . ARG A 1 137 ? -21.825 -11.742 26.021 1.00 61.78 137 ARG A N 1
ATOM 1052 C CA . ARG A 1 137 ? -21.678 -11.472 27.462 1.00 61.78 137 ARG A CA 1
ATOM 1053 C C . ARG A 1 137 ? -22.931 -10.883 28.092 1.00 61.78 137 ARG A C 1
ATOM 1055 O O . ARG A 1 137 ? -23.142 -11.116 29.272 1.00 61.78 137 ARG A O 1
ATOM 1062 N N . TYR A 1 138 ? -23.729 -10.134 27.332 1.00 56.09 138 TYR A N 1
ATOM 1063 C CA . TYR A 1 138 ? -24.980 -9.554 27.830 1.00 56.09 138 TYR A CA 1
ATOM 1064 C C . TYR A 1 138 ? -26.114 -10.579 27.922 1.00 56.09 138 TYR A C 1
ATOM 1066 O O . TYR A 1 138 ? -27.042 -10.369 28.688 1.00 56.09 138 TYR A O 1
ATOM 1074 N N . MET A 1 139 ? -26.054 -11.675 27.159 1.00 56.28 139 MET A N 1
ATOM 1075 C CA . MET A 1 139 ? -27.035 -12.766 27.261 1.00 56.28 139 MET A CA 1
ATOM 1076 C C . MET A 1 139 ? -26.660 -13.842 28.289 1.00 56.28 139 MET A C 1
ATOM 1078 O O . MET A 1 139 ? -27.479 -14.703 28.592 1.00 56.28 139 MET A O 1
ATOM 1082 N N . ALA A 1 140 ? -25.431 -13.813 28.810 1.00 55.59 140 ALA A N 1
ATOM 1083 C CA . ALA A 1 140 ? -24.945 -14.746 29.827 1.00 55.59 140 ALA A CA 1
ATOM 1084 C C . ALA A 1 140 ? -25.038 -14.197 31.270 1.00 55.59 140 ALA A C 1
ATOM 1086 O O . ALA A 1 140 ? -24.596 -14.875 32.197 1.00 55.59 140 ALA A O 1
ATOM 1087 N N . SER A 1 141 ? -25.567 -12.980 31.449 1.00 50.44 141 SER A N 1
ATOM 1088 C CA . SER A 1 141 ? -25.822 -12.309 32.736 1.00 50.44 141 SER A CA 1
ATOM 1089 C C . SER A 1 141 ? -27.312 -12.174 32.993 1.00 50.44 141 SER A C 1
ATOM 1091 O O . SER A 1 141 ? -27.726 -12.401 34.147 1.00 50.44 141 SER A O 1
#

Foldseek 3Di:
DVVVLLVLLLVLLVQLLVLLVVQLVVVCVVCVVVVHPLDDPPLVVVLLCCLSVPLLSVLSSVLSVVCVVCVVCSVVSLVVSLVSSCVCCCVVQNCPDPSHPVVSSVSSSVSSNVSSVSSSVSSVVVVVVVVVVVVVVVVVD

Organism: Aquipseudomonas alcaligenes (NCBI:txid43263)